Protein AF-A0A1Y1MEL0-F1 (afdb_monomer_lite)

Secondary structure (DSSP, 8-state):
-HHHHHHHHHHHHHHTTT---HHHHHHHHHHHHHHHHTT-HHHHHHHHHHHHHHHHHHTTTBS---TTS-HHHHHHHHHHHHHHHHHHHHHHTT-GGG-SS-GGG-BSPPSS-GGG-

InterPro domains:
  IPR007219 Xylanolytic transcriptional activator, regulatory domain [PF04082] (36-115)

pLDDT: mean 91.43, std 9.75, range [45.72, 98.12]

Sequence (117 aa):
FGVKCSAHVEMYLFQNIYKFSDDLLVLFALSITFNLIRGEFAKLWQSFGVASRLMLGLRVNWDVLPQNQTFAQQECLRRIAWQLFYLDRMLAGGYEEYISCRAENMQIALPCSEAAF

Radius of gyration: 14.51 Å; chains: 1; bounding box: 32×38×31 Å

Structure (mmCIF, N/CA/C/O backbone):
data_AF-A0A1Y1MEL0-F1
#
_entry.id   AF-A0A1Y1MEL0-F1
#
loop_
_atom_site.group_PDB
_atom_site.id
_atom_site.type_symbol
_atom_site.label_atom_id
_atom_site.label_alt_id
_atom_site.label_comp_id
_atom_site.label_asym_id
_atom_site.label_entity_id
_atom_site.label_seq_id
_atom_site.pdbx_PDB_ins_code
_atom_site.Cartn_x
_atom_site.Cartn_y
_atom_site.Cartn_z
_atom_site.occupancy
_atom_site.B_iso_or_equiv
_atom_site.auth_seq_id
_atom_site.auth_comp_id
_atom_site.auth_asym_id
_atom_site.auth_atom_id
_atom_site.pdbx_PDB_model_num
ATOM 1 N N . PHE A 1 1 ? 1.880 20.034 -9.498 1.00 89.81 1 PHE A N 1
ATOM 2 C CA .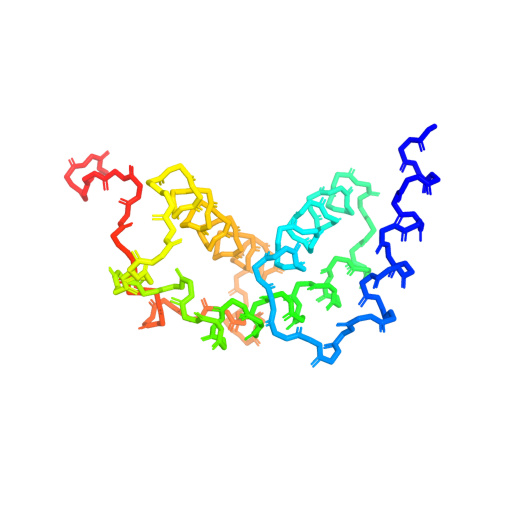 PHE A 1 1 ? 1.232 19.957 -8.171 1.00 89.81 1 PHE A CA 1
ATOM 3 C C . PHE A 1 1 ? 1.474 18.602 -7.500 1.00 89.81 1 PHE A C 1
ATOM 5 O O . PHE A 1 1 ? 2.174 18.586 -6.496 1.00 89.81 1 PHE A O 1
ATOM 12 N N . GLY A 1 2 ? 1.017 17.477 -8.075 1.00 91.25 2 GLY A N 1
ATOM 13 C CA . GLY A 1 2 ? 1.107 16.140 -7.449 1.00 91.25 2 GLY A CA 1
ATOM 14 C C . GLY A 1 2 ? 2.496 15.718 -6.947 1.00 91.25 2 GLY A C 1
ATOM 15 O O . GLY A 1 2 ? 2.612 15.252 -5.824 1.00 91.25 2 GLY A O 1
ATOM 16 N N . VAL A 1 3 ? 3.567 15.985 -7.704 1.00 94.69 3 VAL A N 1
ATOM 17 C CA . VAL A 1 3 ? 4.950 15.663 -7.281 1.00 94.69 3 VAL A CA 1
ATOM 18 C C . VAL A 1 3 ? 5.363 16.388 -5.993 1.00 94.69 3 VAL A C 1
ATOM 20 O O . VAL A 1 3 ? 5.982 15.788 -5.121 1.00 94.69 3 VAL A O 1
ATOM 23 N N . LYS A 1 4 ? 4.986 17.665 -5.837 1.00 96.06 4 LYS A N 1
ATOM 24 C CA . LYS A 1 4 ? 5.280 18.433 -4.614 1.00 96.06 4 LYS A CA 1
ATOM 25 C C . LYS A 1 4 ? 4.512 17.872 -3.415 1.00 96.06 4 LYS A C 1
ATOM 27 O O . LYS A 1 4 ? 5.079 17.745 -2.338 1.00 96.06 4 LYS A O 1
ATOM 32 N N . CYS A 1 5 ? 3.247 17.496 -3.624 1.00 96.25 5 CYS A N 1
ATOM 33 C CA . CYS A 1 5 ? 2.430 16.848 -2.599 1.00 96.25 5 CYS A CA 1
ATOM 34 C C . CYS A 1 5 ? 3.042 15.504 -2.165 1.00 96.25 5 CYS A C 1
ATOM 36 O O . CYS A 1 5 ? 3.233 15.286 -0.974 1.00 96.25 5 CYS A O 1
ATOM 38 N N . SER A 1 6 ? 3.451 14.661 -3.124 1.00 96.38 6 SER A N 1
ATOM 39 C CA . SER A 1 6 ? 4.131 13.384 -2.849 1.00 96.38 6 SER A CA 1
ATOM 40 C C . SER A 1 6 ? 5.375 13.575 -1.992 1.00 96.38 6 SER A C 1
ATOM 42 O O . SER A 1 6 ? 5.531 12.886 -0.995 1.00 96.38 6 SER A O 1
ATOM 44 N N . ALA A 1 7 ? 6.221 14.559 -2.314 1.00 96.38 7 ALA A N 1
ATOM 45 C CA . ALA A 1 7 ? 7.423 14.836 -1.530 1.00 96.38 7 ALA A CA 1
ATOM 46 C C . ALA A 1 7 ? 7.105 15.210 -0.068 1.00 96.38 7 ALA A C 1
ATOM 48 O O . ALA A 1 7 ? 7.797 14.769 0.848 1.00 96.38 7 ALA A O 1
ATOM 49 N N . HIS A 1 8 ? 6.043 15.987 0.173 1.00 97.62 8 HIS A N 1
ATOM 50 C CA . HIS A 1 8 ? 5.604 16.310 1.533 1.00 97.62 8 HIS A CA 1
ATOM 51 C C . HIS A 1 8 ? 5.044 15.091 2.272 1.00 97.62 8 HIS A C 1
ATOM 53 O O . HIS A 1 8 ? 5.368 14.895 3.442 1.00 97.62 8 HIS A O 1
ATOM 59 N N . VAL A 1 9 ? 4.255 14.252 1.595 1.00 97.31 9 VAL A N 1
ATOM 60 C CA . VAL A 1 9 ? 3.728 13.006 2.171 1.00 97.31 9 VAL A CA 1
ATOM 61 C C . VAL A 1 9 ? 4.862 12.033 2.496 1.00 97.31 9 VAL A C 1
ATOM 63 O O . VAL A 1 9 ? 4.896 11.496 3.595 1.00 97.31 9 VAL A O 1
ATOM 66 N N . GLU A 1 10 ? 5.825 11.846 1.593 1.00 96.25 10 GLU A N 1
ATOM 67 C CA . GLU A 1 10 ? 7.007 11.000 1.804 1.00 96.25 10 GLU A CA 1
ATOM 68 C C . GLU A 1 10 ? 7.815 11.460 3.026 1.00 96.25 10 GLU A C 1
ATOM 70 O O . GLU A 1 10 ? 8.169 10.645 3.879 1.00 96.25 10 GLU A O 1
ATOM 75 N N . MET A 1 11 ? 8.048 12.769 3.157 1.00 97.44 11 MET A N 1
ATOM 76 C CA . MET A 1 11 ? 8.738 13.336 4.317 1.00 97.44 11 MET A CA 1
ATOM 77 C C . MET A 1 11 ? 7.950 13.112 5.614 1.00 97.44 11 MET A C 1
ATOM 79 O O . MET A 1 11 ? 8.529 12.707 6.623 1.00 97.44 11 MET A O 1
ATOM 83 N N . TYR A 1 12 ? 6.634 13.332 5.587 1.00 98.06 12 TYR A N 1
ATOM 84 C CA . TYR A 1 12 ? 5.765 13.118 6.742 1.00 98.06 12 TYR A CA 1
ATOM 85 C C . TYR A 1 12 ? 5.746 11.648 7.183 1.00 98.06 12 TYR A C 1
ATOM 87 O O . TYR A 1 12 ? 5.887 11.363 8.373 1.00 98.06 12 TYR A O 1
ATOM 95 N N . LEU A 1 13 ? 5.622 10.717 6.232 1.00 97.25 13 LEU A N 1
ATOM 96 C CA . LEU A 1 13 ? 5.674 9.275 6.481 1.00 97.25 13 LEU A CA 1
ATOM 97 C C . LEU A 1 13 ? 7.011 8.875 7.112 1.00 97.25 13 LEU A C 1
ATOM 99 O O . LEU A 1 13 ? 7.026 8.174 8.121 1.00 97.25 13 LEU A O 1
ATOM 103 N N . PHE A 1 14 ? 8.129 9.368 6.572 1.00 95.81 14 PHE A N 1
ATOM 104 C CA . PHE A 1 14 ? 9.461 9.075 7.102 1.00 95.81 14 PHE A CA 1
ATOM 105 C C . PHE A 1 14 ? 9.634 9.574 8.544 1.00 95.81 14 PHE A C 1
ATOM 107 O O . PHE A 1 14 ? 10.109 8.840 9.408 1.00 95.81 14 PHE A O 1
ATOM 114 N N . GLN A 1 15 ? 9.185 10.796 8.836 1.00 97.38 15 GLN A N 1
ATOM 115 C CA . GLN A 1 15 ? 9.268 11.382 10.178 1.00 97.38 15 GLN A CA 1
ATOM 116 C C . GLN A 1 15 ? 8.376 10.683 11.211 1.00 97.38 15 GLN A C 1
ATOM 118 O O . GLN A 1 15 ? 8.630 10.794 12.408 1.00 97.38 15 GLN A O 1
ATOM 123 N N . ASN A 1 16 ? 7.331 9.979 10.771 1.00 97.00 16 ASN A N 1
ATOM 124 C CA . ASN A 1 16 ? 6.357 9.328 11.645 1.00 97.00 16 ASN A CA 1
ATOM 125 C C . ASN A 1 16 ? 6.401 7.795 11.557 1.00 97.00 16 ASN A C 1
ATOM 127 O O . ASN A 1 16 ? 5.491 7.140 12.056 1.00 97.00 16 ASN A O 1
ATOM 131 N N . ILE A 1 17 ? 7.465 7.212 10.992 1.00 92.56 17 ILE A N 1
ATOM 132 C CA . ILE A 1 17 ? 7.576 5.761 10.754 1.00 92.56 17 ILE A CA 1
ATOM 133 C C . ILE A 1 17 ? 7.476 4.906 12.031 1.00 92.56 17 ILE A C 1
ATOM 135 O O . ILE A 1 17 ? 7.142 3.728 11.968 1.00 92.56 17 ILE A O 1
ATOM 139 N N . TYR A 1 18 ? 7.741 5.495 13.199 1.00 92.31 18 TYR A N 1
ATOM 140 C CA . TYR A 1 18 ? 7.650 4.828 14.500 1.00 92.31 18 TYR A CA 1
ATOM 141 C C . TYR A 1 18 ? 6.213 4.693 15.032 1.00 92.31 18 TYR A C 1
ATOM 143 O O . TYR A 1 18 ? 6.001 4.023 16.042 1.00 92.31 18 TYR A O 1
ATOM 151 N N . LYS A 1 19 ? 5.224 5.350 14.412 1.00 93.81 19 LYS A N 1
ATOM 152 C CA . LYS A 1 19 ? 3.834 5.340 14.883 1.00 93.81 19 LYS A CA 1
ATOM 153 C C . LYS A 1 19 ? 3.036 4.224 14.213 1.00 93.81 19 LYS A C 1
ATOM 155 O O . LYS A 1 19 ? 3.039 4.089 12.995 1.00 93.81 19 LYS A O 1
ATOM 160 N N . PHE A 1 20 ? 2.272 3.490 15.017 1.00 93.00 20 PHE A N 1
ATOM 161 C CA . PHE A 1 20 ? 1.262 2.549 14.538 1.00 93.00 20 PHE A CA 1
ATOM 162 C C . PHE A 1 20 ? -0.084 3.271 14.470 1.00 93.00 20 PHE A C 1
ATOM 164 O O . PHE A 1 20 ? -0.711 3.505 15.500 1.00 93.00 20 PHE A O 1
ATOM 171 N N . SER A 1 21 ? -0.496 3.688 13.273 1.00 94.88 21 SER A N 1
ATOM 172 C CA . SER A 1 21 ? -1.708 4.489 13.076 1.00 94.88 21 SER A CA 1
ATOM 173 C C . SER A 1 21 ? -2.373 4.195 11.735 1.00 94.88 21 SER A C 1
ATOM 175 O O . SER A 1 21 ? -1.691 4.069 10.714 1.00 94.88 21 SER A O 1
ATOM 177 N N . ASP A 1 22 ? -3.704 4.163 11.749 1.00 94.50 22 ASP A N 1
ATOM 178 C CA . ASP A 1 22 ? -4.551 4.028 10.563 1.00 94.50 22 ASP A CA 1
ATOM 179 C C . ASP A 1 22 ? -4.286 5.145 9.544 1.00 94.50 22 ASP A C 1
ATOM 181 O O . ASP A 1 22 ? -4.154 4.875 8.353 1.00 94.50 22 ASP A O 1
ATOM 185 N N . ASP A 1 23 ? -4.108 6.389 9.999 1.00 95.69 23 ASP A N 1
ATOM 186 C CA . ASP A 1 23 ? -3.857 7.541 9.122 1.00 95.69 23 ASP A CA 1
ATOM 187 C C . ASP A 1 23 ? -2.568 7.370 8.311 1.00 95.69 23 ASP A C 1
ATOM 189 O O . ASP A 1 23 ? -2.519 7.680 7.117 1.00 95.69 23 ASP A O 1
ATOM 193 N N . LEU A 1 24 ? -1.517 6.827 8.936 1.00 97.56 24 LEU A N 1
ATOM 194 C CA . LEU A 1 24 ? -0.272 6.528 8.230 1.00 97.56 24 LEU A CA 1
ATOM 195 C C . LEU A 1 24 ? -0.467 5.415 7.209 1.00 97.56 24 LEU A C 1
ATOM 197 O O . LEU A 1 24 ? 0.081 5.509 6.114 1.00 97.56 24 LEU A O 1
ATOM 201 N N . LEU A 1 25 ? -1.266 4.395 7.530 1.00 97.44 25 LEU A N 1
ATOM 202 C CA . LEU A 1 25 ? -1.586 3.330 6.586 1.00 97.44 25 LEU A CA 1
ATOM 203 C C . LEU A 1 25 ? -2.335 3.874 5.358 1.00 97.44 25 LEU A C 1
ATOM 205 O O . LEU A 1 25 ? -1.991 3.509 4.232 1.00 97.44 25 LEU A O 1
ATOM 209 N N . VAL A 1 26 ? -3.284 4.800 5.548 1.00 97.38 26 VAL A N 1
ATOM 210 C CA . VAL A 1 26 ? -3.969 5.496 4.442 1.00 97.38 26 VAL A CA 1
ATOM 211 C C . VAL A 1 26 ? -2.971 6.284 3.589 1.00 97.38 26 VAL A C 1
ATOM 213 O O . VAL A 1 26 ? -2.972 6.165 2.362 1.00 97.38 26 VAL A O 1
ATOM 216 N N . LEU A 1 27 ? -2.085 7.063 4.216 1.00 97.94 27 LEU A N 1
ATOM 217 C CA . LEU A 1 27 ? -1.072 7.842 3.497 1.00 97.94 27 LEU A CA 1
ATOM 218 C C . LEU A 1 27 ? -0.090 6.950 2.728 1.00 97.94 27 LEU A C 1
ATOM 220 O O . LEU A 1 27 ? 0.260 7.268 1.589 1.00 97.94 27 LEU A O 1
ATOM 224 N N . PHE A 1 28 ? 0.318 5.819 3.306 1.00 98.12 28 PHE A N 1
ATOM 225 C CA . PHE A 1 28 ? 1.123 4.823 2.607 1.00 98.12 28 PHE A CA 1
ATOM 226 C C . PHE A 1 28 ? 0.382 4.257 1.397 1.00 98.12 28 PHE A C 1
ATOM 228 O O . PHE A 1 28 ? 0.960 4.226 0.314 1.00 98.12 28 PHE A O 1
ATOM 235 N N . ALA A 1 29 ? -0.884 3.858 1.543 1.00 97.94 29 ALA A N 1
ATOM 236 C CA . ALA A 1 29 ? -1.675 3.307 0.444 1.00 97.94 29 ALA A CA 1
ATOM 237 C C . ALA A 1 29 ? -1.792 4.292 -0.732 1.00 97.94 29 ALA A C 1
ATOM 239 O O . ALA A 1 29 ? -1.600 3.903 -1.885 1.00 97.94 29 ALA A O 1
ATOM 240 N N . LEU A 1 30 ? -2.031 5.577 -0.448 1.00 97.62 30 LEU A N 1
ATOM 241 C CA . LEU A 1 30 ? -2.084 6.631 -1.466 1.00 97.62 30 LEU A CA 1
ATOM 242 C C . LEU A 1 30 ? -0.715 6.884 -2.115 1.00 97.62 30 LEU A C 1
ATOM 244 O O . LEU A 1 30 ? -0.627 6.998 -3.339 1.00 97.62 30 LEU A O 1
ATOM 248 N N . SER A 1 31 ? 0.352 6.946 -1.313 1.00 97.88 31 SER A N 1
ATOM 249 C CA . SER A 1 31 ? 1.722 7.153 -1.799 1.00 97.88 31 SER A CA 1
ATOM 250 C C . SER A 1 31 ? 2.192 5.994 -2.684 1.00 97.88 31 SER A C 1
ATOM 252 O O . SER A 1 31 ? 2.744 6.218 -3.760 1.00 97.88 31 SER A O 1
ATOM 254 N N . ILE A 1 32 ? 1.895 4.748 -2.298 1.00 98.06 32 ILE A N 1
ATOM 255 C CA . ILE A 1 32 ? 2.173 3.546 -3.095 1.00 98.06 32 ILE A CA 1
ATOM 256 C C . ILE A 1 32 ? 1.453 3.626 -4.442 1.00 98.06 32 ILE A C 1
ATOM 258 O O . ILE A 1 32 ? 2.100 3.481 -5.477 1.00 98.06 32 ILE A O 1
ATOM 262 N N . THR A 1 33 ? 0.148 3.918 -4.459 1.00 97.38 33 THR A N 1
ATOM 263 C CA . THR A 1 33 ? -0.612 4.050 -5.713 1.00 97.38 33 THR A CA 1
ATOM 264 C C . THR A 1 33 ? -0.039 5.144 -6.613 1.00 97.38 33 THR A C 1
ATOM 266 O O . THR A 1 33 ? 0.108 4.946 -7.819 1.00 97.38 33 THR A O 1
ATOM 269 N N . PHE A 1 34 ? 0.340 6.292 -6.047 1.00 97.62 34 PHE A N 1
ATOM 270 C CA . PHE A 1 34 ? 0.952 7.374 -6.814 1.00 97.62 34 PHE A CA 1
ATOM 271 C C . PHE A 1 34 ? 2.313 6.972 -7.403 1.00 97.62 34 PHE A C 1
ATOM 273 O O . PHE A 1 34 ? 2.570 7.208 -8.586 1.00 97.62 34 PHE A O 1
ATOM 280 N N . ASN A 1 35 ? 3.167 6.321 -6.610 1.00 97.50 35 ASN A N 1
ATOM 281 C CA . ASN A 1 35 ? 4.478 5.848 -7.054 1.00 97.50 35 ASN A CA 1
ATOM 282 C C . ASN A 1 35 ? 4.368 4.736 -8.105 1.00 97.50 35 ASN A C 1
ATOM 284 O O . ASN A 1 35 ? 5.178 4.712 -9.031 1.00 97.50 35 ASN A O 1
ATOM 288 N N . LEU A 1 36 ? 3.339 3.882 -8.025 1.00 97.25 36 LEU A N 1
ATOM 289 C CA . LEU A 1 36 ? 3.024 2.891 -9.055 1.00 97.25 36 LEU A CA 1
ATOM 290 C C . LEU A 1 36 ? 2.730 3.561 -10.398 1.00 97.25 36 LEU A C 1
ATOM 292 O O . LEU A 1 36 ? 3.358 3.229 -11.399 1.00 97.25 36 LEU A O 1
ATOM 296 N N . ILE A 1 37 ? 1.823 4.544 -10.410 1.00 96.81 37 ILE A N 1
ATOM 297 C CA . ILE A 1 37 ? 1.439 5.281 -11.627 1.00 96.81 37 ILE A CA 1
ATOM 298 C C . ILE A 1 37 ? 2.653 5.981 -12.251 1.00 96.81 37 ILE A C 1
ATOM 300 O O . ILE A 1 37 ? 2.753 6.098 -13.471 1.00 96.81 37 ILE A O 1
ATOM 304 N N . ARG A 1 38 ? 3.593 6.442 -11.422 1.00 96.81 38 ARG A N 1
ATOM 305 C CA . ARG A 1 38 ? 4.818 7.108 -11.881 1.00 96.81 38 ARG A CA 1
ATOM 306 C C . ARG A 1 38 ? 5.950 6.155 -12.259 1.00 96.81 38 ARG A C 1
ATOM 308 O O . ARG A 1 38 ? 6.973 6.632 -12.744 1.00 96.81 38 ARG A O 1
ATOM 315 N N . GLY A 1 39 ? 5.799 4.852 -12.026 1.00 96.56 39 GLY A N 1
ATOM 316 C CA . GLY A 1 39 ? 6.870 3.875 -12.223 1.00 96.56 39 GLY A CA 1
ATOM 317 C C . GLY A 1 39 ? 8.058 4.067 -11.272 1.00 96.56 39 GLY A C 1
ATOM 318 O O . GLY A 1 39 ? 9.157 3.597 -11.556 1.00 96.56 39 GLY A O 1
ATOM 319 N N . GLU A 1 40 ? 7.873 4.750 -10.136 1.00 97.00 40 GLU A N 1
ATOM 320 C CA . GLU A 1 40 ? 8.915 4.944 -9.117 1.00 97.00 40 GLU A CA 1
ATOM 321 C C . GLU A 1 40 ? 9.023 3.687 -8.228 1.00 97.00 40 GLU A C 1
ATOM 323 O O . GLU A 1 40 ? 8.782 3.725 -7.019 1.00 97.00 40 GLU A O 1
ATOM 328 N N . PHE A 1 41 ? 9.379 2.546 -8.835 1.00 94.69 41 PHE A N 1
ATOM 329 C CA . PHE A 1 41 ? 9.329 1.227 -8.192 1.00 94.69 41 PHE A CA 1
ATOM 330 C C . PHE A 1 41 ? 10.171 1.143 -6.916 1.00 94.69 41 PHE A C 1
ATOM 332 O O . PHE A 1 41 ? 9.696 0.612 -5.921 1.00 94.69 41 PHE A O 1
ATOM 339 N N . ALA A 1 42 ? 11.373 1.723 -6.883 1.00 95.56 42 ALA A N 1
ATOM 340 C CA . ALA A 1 42 ? 12.207 1.691 -5.679 1.00 95.56 42 ALA A CA 1
ATOM 341 C C . ALA A 1 42 ? 11.488 2.287 -4.453 1.00 95.56 42 ALA A C 1
ATOM 343 O O . ALA A 1 42 ? 11.520 1.702 -3.373 1.00 95.56 42 ALA A O 1
ATOM 344 N N . LYS A 1 43 ? 10.784 3.414 -4.622 1.00 95.56 43 LYS A N 1
ATOM 345 C CA . LYS A 1 43 ? 9.981 4.004 -3.543 1.00 95.56 43 LYS A CA 1
ATOM 346 C C . LYS A 1 43 ? 8.794 3.126 -3.194 1.00 95.56 43 LYS A C 1
ATOM 348 O O . LYS A 1 43 ? 8.537 2.881 -2.021 1.00 95.56 43 LYS A O 1
ATOM 353 N N . LEU A 1 44 ? 8.096 2.642 -4.216 1.00 96.25 44 LEU A N 1
ATOM 354 C CA . LEU A 1 44 ? 6.938 1.781 -4.049 1.00 96.25 44 LEU A CA 1
ATOM 355 C C . LEU A 1 44 ? 7.277 0.522 -3.240 1.00 96.25 44 LEU A C 1
ATOM 357 O O . LEU A 1 44 ? 6.570 0.243 -2.281 1.00 96.25 44 LEU A O 1
ATOM 361 N N . TRP A 1 45 ? 8.370 -0.180 -3.548 1.00 95.38 45 TRP A N 1
ATOM 362 C CA . TRP A 1 45 ? 8.777 -1.395 -2.833 1.00 95.38 45 TRP A CA 1
ATOM 363 C C . TRP A 1 45 ? 9.094 -1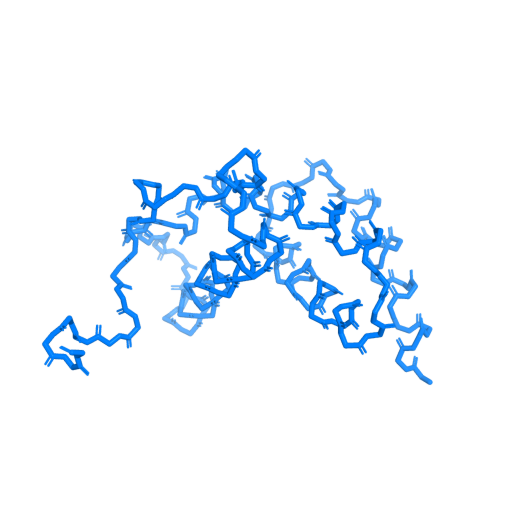.108 -1.362 1.00 95.38 45 TRP A C 1
ATOM 365 O O . TRP A 1 45 ? 8.641 -1.830 -0.474 1.00 95.38 45 TRP A O 1
ATOM 375 N N . GLN A 1 46 ? 9.806 -0.012 -1.086 1.00 95.25 46 GLN A N 1
ATOM 376 C CA . GLN A 1 46 ? 10.145 0.371 0.285 1.00 95.25 46 GLN A CA 1
ATOM 377 C C . GLN A 1 46 ? 8.905 0.781 1.087 1.00 95.25 46 GLN A C 1
ATOM 379 O O . GLN A 1 46 ? 8.691 0.298 2.199 1.00 95.25 46 GLN A O 1
ATOM 384 N N . SER A 1 47 ? 8.047 1.631 0.515 1.00 96.31 47 SER A N 1
ATOM 385 C CA . SER A 1 47 ? 6.788 2.033 1.148 1.00 96.31 47 SER A CA 1
ATOM 386 C C . SER A 1 47 ? 5.858 0.841 1.361 1.00 96.31 47 SER A C 1
ATOM 388 O O . SER A 1 47 ? 5.255 0.728 2.425 1.00 96.31 47 SER A O 1
ATOM 390 N N . PHE A 1 48 ? 5.778 -0.076 0.396 1.00 97.31 48 PHE A N 1
ATOM 391 C CA . PHE A 1 48 ? 4.968 -1.286 0.490 1.00 97.31 48 PHE A CA 1
ATOM 392 C C . PHE A 1 48 ? 5.443 -2.213 1.615 1.00 97.31 48 PHE A C 1
ATOM 394 O O . PHE A 1 48 ? 4.633 -2.695 2.410 1.00 97.31 48 PHE A O 1
ATOM 401 N N . GLY A 1 49 ? 6.757 -2.415 1.748 1.00 95.50 49 GLY A N 1
ATOM 402 C CA . GLY A 1 49 ? 7.327 -3.210 2.835 1.00 95.50 49 GLY A CA 1
ATOM 403 C C . GLY A 1 49 ? 6.982 -2.661 4.226 1.00 95.50 49 GLY A C 1
ATOM 404 O O . GLY A 1 49 ? 6.765 -3.435 5.160 1.00 95.50 49 GLY A O 1
ATOM 405 N N . VAL A 1 50 ? 6.904 -1.339 4.387 1.00 96.44 50 VAL A N 1
ATOM 406 C CA . VAL A 1 50 ? 6.469 -0.719 5.652 1.00 96.44 50 VAL A CA 1
ATOM 407 C C . VAL A 1 50 ? 4.954 -0.845 5.827 1.00 96.44 50 VAL A C 1
ATOM 409 O O . VAL A 1 50 ? 4.494 -1.291 6.877 1.00 96.44 50 VAL A O 1
ATOM 412 N N . ALA A 1 51 ? 4.178 -0.511 4.795 1.00 97.44 51 ALA A N 1
ATOM 413 C CA . ALA A 1 51 ? 2.718 -0.509 4.835 1.00 97.44 51 ALA A CA 1
ATOM 414 C C . ALA A 1 51 ? 2.125 -1.894 5.127 1.00 97.44 51 ALA A C 1
ATOM 416 O O . ALA A 1 51 ? 1.222 -2.012 5.949 1.00 97.44 51 ALA A O 1
ATOM 417 N N . SER A 1 52 ? 2.657 -2.947 4.500 1.00 96.81 52 SER A N 1
ATOM 418 C CA . SER A 1 52 ? 2.218 -4.332 4.722 1.00 96.81 52 SER A CA 1
ATOM 419 C C . SER A 1 52 ? 2.422 -4.770 6.175 1.00 96.81 52 SER A C 1
ATOM 421 O O . SER A 1 52 ? 1.507 -5.308 6.795 1.00 96.81 52 SER A O 1
ATOM 423 N N . ARG A 1 53 ? 3.583 -4.470 6.772 1.00 95.81 53 ARG A N 1
ATOM 424 C CA . ARG A 1 53 ? 3.850 -4.766 8.190 1.00 95.81 53 ARG A CA 1
ATOM 425 C C . ARG A 1 53 ? 2.990 -3.925 9.129 1.00 95.81 53 ARG A C 1
ATOM 427 O O . ARG A 1 53 ? 2.511 -4.449 10.130 1.00 95.81 53 ARG A O 1
ATOM 434 N N . LEU A 1 54 ? 2.766 -2.653 8.798 1.00 96.50 54 LEU A N 1
ATOM 435 C CA . LEU A 1 54 ? 1.883 -1.776 9.563 1.00 96.50 54 LEU A CA 1
ATOM 436 C C . LEU A 1 54 ? 0.435 -2.290 9.543 1.00 96.50 54 LEU A C 1
ATOM 438 O O . LEU A 1 54 ? -0.182 -2.383 10.598 1.00 96.50 54 LEU A O 1
ATOM 442 N N . MET A 1 55 ? -0.079 -2.692 8.378 1.00 96.06 55 MET A N 1
ATOM 443 C CA . MET A 1 55 ? -1.408 -3.294 8.226 1.00 96.06 55 MET A CA 1
ATOM 444 C C . MET A 1 55 ? -1.576 -4.531 9.119 1.00 96.06 55 MET A C 1
ATOM 446 O O . MET A 1 55 ? -2.561 -4.618 9.851 1.00 96.06 55 MET A O 1
ATOM 450 N N . LEU A 1 56 ? -0.604 -5.455 9.089 1.00 94.19 56 LEU A N 1
ATOM 451 C CA . LEU A 1 56 ? -0.606 -6.656 9.935 1.00 94.19 56 LEU A CA 1
ATOM 452 C C . LEU A 1 56 ? -0.551 -6.300 11.426 1.00 94.19 56 LEU A C 1
ATOM 454 O O . LEU A 1 56 ? -1.264 -6.880 12.241 1.00 94.19 56 LEU A O 1
ATOM 458 N N . GLY A 1 57 ? 0.285 -5.326 11.782 1.00 93.69 57 GLY A N 1
ATOM 459 C CA . GLY A 1 57 ? 0.448 -4.860 13.153 1.00 93.69 57 GLY A CA 1
ATOM 460 C C . GLY A 1 57 ? -0.798 -4.189 13.730 1.00 93.69 57 GLY A C 1
ATOM 461 O O . GLY A 1 57 ? -1.136 -4.415 14.890 1.00 93.69 57 GLY A O 1
ATOM 462 N N . LEU A 1 58 ? -1.507 -3.414 12.909 1.00 92.94 58 LEU A N 1
ATOM 463 C CA . LEU A 1 58 ? -2.797 -2.803 13.242 1.00 92.94 58 LEU A CA 1
ATOM 464 C C . LEU A 1 58 ? -3.962 -3.802 13.186 1.00 92.94 58 LEU A C 1
ATOM 466 O O . LEU A 1 58 ? -5.062 -3.474 13.621 1.00 92.94 58 LEU A O 1
ATOM 470 N N . ARG A 1 59 ? -3.729 -5.015 12.667 1.00 92.62 59 ARG A N 1
ATOM 471 C CA . ARG A 1 59 ? -4.745 -6.053 12.443 1.00 92.62 59 ARG A CA 1
ATOM 472 C C . ARG A 1 59 ? -5.897 -5.594 11.547 1.00 92.62 59 ARG A C 1
ATOM 474 O O . ARG A 1 59 ? -7.016 -6.075 11.678 1.00 92.62 59 ARG A O 1
ATOM 481 N N . VAL A 1 60 ? -5.623 -4.705 10.592 1.00 93.19 60 VAL A N 1
ATOM 482 C CA . VAL A 1 60 ? -6.627 -4.259 9.603 1.00 93.19 60 VAL A CA 1
ATOM 483 C C . VAL A 1 60 ? -7.066 -5.413 8.688 1.00 93.19 60 VAL A C 1
ATOM 485 O O . VAL A 1 60 ? -8.161 -5.419 8.138 1.00 93.19 60 VAL A O 1
ATOM 488 N N . ASN A 1 61 ? -6.215 -6.425 8.562 1.00 93.88 61 ASN A N 1
ATOM 489 C CA . ASN A 1 61 ? -6.457 -7.692 7.883 1.00 93.88 61 ASN A CA 1
ATOM 490 C C . ASN A 1 61 ? -7.325 -8.685 8.684 1.00 93.88 61 ASN A C 1
ATOM 492 O O . ASN A 1 61 ? -7.380 -9.846 8.292 1.00 93.88 61 ASN A O 1
ATOM 496 N N . TRP A 1 62 ? -7.966 -8.284 9.787 1.00 92.38 62 TRP A N 1
ATOM 497 C CA . TRP A 1 62 ? -8.883 -9.124 10.571 1.00 92.38 62 TRP A CA 1
ATOM 498 C C . TRP A 1 62 ? -10.314 -8.575 10.588 1.00 92.38 62 TRP A C 1
ATOM 500 O O . TRP A 1 62 ? -10.526 -7.369 10.648 1.00 92.38 62 TRP A O 1
ATOM 510 N N . ASP A 1 63 ? -11.303 -9.474 10.627 1.00 81.62 63 ASP A N 1
ATOM 511 C CA . ASP A 1 63 ? -12.728 -9.123 10.754 1.00 81.62 63 ASP A CA 1
ATOM 512 C C . ASP A 1 63 ? -13.123 -8.568 12.144 1.00 81.62 63 ASP A C 1
ATOM 514 O O . ASP A 1 63 ? -14.247 -8.100 12.330 1.00 81.62 63 ASP A O 1
ATOM 518 N N . VAL A 1 64 ? -12.225 -8.590 13.137 1.00 72.38 64 VAL A N 1
ATOM 519 C CA . VAL A 1 64 ? -12.510 -8.073 14.487 1.00 72.38 64 VAL A CA 1
ATOM 520 C C . VAL A 1 64 ? -12.302 -6.561 14.523 1.00 72.38 64 VAL A C 1
ATOM 522 O O . VAL A 1 64 ? -11.178 -6.065 14.586 1.00 72.38 64 VAL A O 1
ATOM 525 N N . LEU A 1 65 ? -13.416 -5.834 14.495 1.00 64.62 65 LEU A N 1
ATOM 526 C CA . LEU A 1 65 ? -13.445 -4.384 14.336 1.00 64.62 65 LEU A CA 1
ATOM 527 C C . LEU A 1 65 ? -13.231 -3.640 15.669 1.00 64.62 65 LEU A C 1
ATOM 529 O O . LEU A 1 65 ? -13.841 -4.002 16.682 1.00 64.62 65 LEU A O 1
ATOM 533 N N . PRO A 1 66 ? -12.438 -2.551 15.690 1.00 66.75 66 PRO A N 1
ATOM 534 C CA . PRO A 1 66 ? -12.365 -1.661 16.842 1.00 66.75 66 PRO A CA 1
ATOM 535 C C . PRO A 1 66 ? -13.730 -1.013 17.112 1.00 66.75 66 PRO A C 1
ATOM 537 O O . PRO A 1 66 ? -14.324 -0.397 16.226 1.00 66.75 66 PRO A O 1
ATOM 540 N N . GLN A 1 67 ? -14.205 -1.090 18.359 1.00 69.44 67 GLN A N 1
ATOM 541 C CA . GLN A 1 67 ? -15.532 -0.595 18.769 1.00 69.44 67 GLN A CA 1
ATOM 542 C C . GLN A 1 67 ? -15.735 0.923 18.571 1.00 69.44 67 GLN A C 1
ATOM 544 O O . GLN A 1 67 ? -16.866 1.396 18.611 1.00 69.44 67 GLN A O 1
ATOM 549 N N . ASN A 1 68 ? -14.661 1.681 18.321 1.00 82.12 68 ASN A N 1
ATOM 550 C CA . ASN A 1 68 ? -14.672 3.146 18.255 1.00 82.12 68 ASN A CA 1
ATOM 551 C C . ASN A 1 68 ? -14.564 3.720 16.829 1.00 82.12 68 ASN A C 1
ATOM 553 O O . ASN A 1 68 ? -14.275 4.905 16.673 1.00 82.12 68 ASN A O 1
ATOM 557 N N . GLN A 1 69 ? -14.761 2.910 15.785 1.00 84.62 69 GLN A N 1
ATOM 558 C CA . GLN A 1 69 ? -14.719 3.373 14.393 1.00 84.62 69 GLN A CA 1
ATOM 559 C C . GLN A 1 69 ? -16.109 3.388 13.756 1.00 84.62 69 GLN A C 1
ATOM 561 O O . GLN A 1 69 ? -16.939 2.516 14.007 1.00 84.62 69 GLN A O 1
ATOM 566 N N . THR A 1 70 ? -16.352 4.367 12.885 1.00 89.62 70 THR A N 1
ATOM 567 C CA . THR A 1 70 ? -17.539 4.361 12.021 1.00 89.62 70 THR A CA 1
ATOM 568 C C . THR A 1 70 ? -17.436 3.247 10.982 1.00 89.62 70 THR A C 1
ATOM 570 O O . THR A 1 70 ? -16.339 2.894 10.546 1.00 89.62 70 THR A O 1
ATOM 573 N N . PHE A 1 71 ? -18.581 2.754 10.506 1.00 86.50 71 PHE A N 1
ATOM 574 C CA . PHE A 1 71 ? -18.629 1.783 9.409 1.00 86.50 71 PHE A CA 1
ATOM 575 C C . PHE A 1 71 ? -17.816 2.240 8.185 1.00 86.50 71 PHE A C 1
ATOM 577 O O . PHE A 1 71 ? -17.074 1.459 7.599 1.00 86.50 71 PHE A O 1
ATOM 584 N N . ALA A 1 72 ? -17.900 3.527 7.827 1.00 89.12 72 ALA A N 1
ATOM 585 C CA . ALA A 1 72 ? -17.161 4.077 6.693 1.00 89.12 72 ALA A CA 1
ATOM 586 C C . ALA A 1 72 ? -15.638 3.976 6.881 1.00 89.12 72 ALA A C 1
ATOM 588 O O . ALA A 1 72 ? -14.933 3.582 5.957 1.00 89.12 72 ALA A O 1
ATOM 589 N N . GLN A 1 73 ? -15.122 4.292 8.074 1.00 90.25 73 GLN A N 1
ATOM 590 C CA . GLN A 1 73 ? -13.690 4.162 8.373 1.00 90.25 73 GLN A CA 1
ATOM 591 C C . GLN A 1 73 ? -13.230 2.704 8.300 1.00 90.25 73 GLN A C 1
ATOM 593 O O . GLN A 1 73 ? -12.201 2.415 7.693 1.00 90.25 73 GLN A O 1
ATOM 598 N N . GLN A 1 74 ? -14.020 1.792 8.866 1.00 88.19 74 GLN A N 1
ATOM 599 C CA . GLN A 1 74 ? -13.733 0.359 8.844 1.00 88.19 74 GLN A CA 1
ATOM 600 C C . GLN A 1 74 ? -13.658 -0.167 7.409 1.00 88.19 74 GLN A C 1
ATOM 602 O O . GLN A 1 74 ? -12.694 -0.827 7.026 1.00 88.19 74 GLN A O 1
ATOM 607 N N . GLU A 1 75 ? -14.644 0.179 6.585 1.00 89.19 75 GLU A N 1
ATOM 608 C CA . GLU A 1 75 ? -14.707 -0.260 5.195 1.00 89.19 75 GLU A CA 1
ATOM 609 C C . GLU A 1 75 ? -13.592 0.358 4.334 1.00 89.19 75 GLU A C 1
ATOM 611 O O . GLU A 1 75 ? -13.030 -0.314 3.467 1.00 89.19 75 GLU A O 1
ATOM 616 N N . CYS A 1 76 ? -13.192 1.605 4.605 1.00 92.12 76 CYS A N 1
ATOM 617 C CA . CYS A 1 76 ? -12.012 2.210 3.981 1.00 92.12 76 CYS A CA 1
ATOM 618 C C . CYS A 1 76 ? -10.732 1.419 4.292 1.00 92.12 76 CYS A C 1
ATOM 620 O O . CYS A 1 76 ? -9.949 1.130 3.386 1.00 92.12 76 CYS A O 1
ATOM 622 N N . LEU A 1 77 ? -10.528 1.033 5.553 1.00 93.94 77 LEU A N 1
ATOM 623 C CA . LEU A 1 77 ? -9.355 0.265 5.972 1.00 93.94 77 LEU A CA 1
ATOM 624 C C . LEU A 1 77 ? -9.358 -1.158 5.390 1.00 93.94 77 LEU A C 1
ATOM 626 O O . LEU A 1 77 ? -8.329 -1.604 4.880 1.00 93.94 77 LEU A O 1
ATOM 630 N N . ARG A 1 78 ? -10.516 -1.833 5.350 1.00 92.88 78 ARG A N 1
ATOM 631 C CA . ARG A 1 78 ? -10.675 -3.137 4.674 1.00 92.88 78 ARG A CA 1
ATOM 632 C C . ARG A 1 78 ? -10.277 -3.065 3.201 1.00 92.88 78 ARG A C 1
ATOM 634 O O . ARG A 1 78 ? -9.561 -3.936 2.707 1.00 92.88 78 ARG A O 1
ATOM 641 N N . ARG A 1 79 ? -10.690 -2.010 2.492 1.00 93.75 79 ARG A N 1
ATOM 642 C CA . ARG A 1 79 ? -10.314 -1.789 1.084 1.00 93.75 79 ARG A CA 1
ATOM 643 C C . ARG A 1 79 ? -8.822 -1.549 0.912 1.00 93.75 79 ARG A C 1
ATOM 645 O O . ARG A 1 79 ? -8.247 -2.058 -0.045 1.00 93.75 79 ARG A O 1
ATOM 652 N N . ILE A 1 80 ? -8.187 -0.830 1.836 1.00 96.19 80 ILE A N 1
ATOM 653 C CA . ILE A 1 80 ? -6.731 -0.644 1.830 1.00 96.19 80 ILE A CA 1
ATOM 654 C C . ILE A 1 80 ? -6.010 -1.978 2.038 1.00 96.19 80 ILE A C 1
ATOM 656 O O . ILE A 1 80 ? -5.058 -2.262 1.313 1.00 96.19 80 ILE A O 1
ATOM 660 N N . ALA A 1 81 ? -6.471 -2.827 2.959 1.00 96.06 81 ALA A N 1
ATOM 661 C CA . ALA A 1 81 ? -5.886 -4.153 3.143 1.00 96.06 81 ALA A CA 1
ATOM 662 C C . ALA A 1 81 ? -5.995 -5.010 1.873 1.00 96.06 81 ALA A C 1
ATOM 664 O O . ALA A 1 81 ? -4.997 -5.580 1.431 1.00 96.06 81 ALA A O 1
ATOM 665 N N . TRP A 1 82 ? -7.162 -5.027 1.223 1.00 95.50 82 TRP A N 1
ATOM 666 C CA . TRP A 1 82 ? -7.335 -5.706 -0.065 1.00 95.50 82 TRP A CA 1
ATOM 667 C C . TRP A 1 82 ? -6.472 -5.108 -1.185 1.00 95.50 82 TRP A C 1
ATOM 669 O O . TRP A 1 82 ? -5.894 -5.854 -1.976 1.00 95.50 82 TRP A O 1
ATOM 679 N N . GLN A 1 83 ? -6.325 -3.782 -1.234 1.00 95.62 83 GLN A N 1
ATOM 680 C CA . GLN A 1 83 ? -5.437 -3.110 -2.184 1.00 95.62 83 GLN A CA 1
ATOM 681 C C . GLN A 1 83 ? -3.985 -3.563 -1.992 1.00 95.62 83 GLN A C 1
ATOM 683 O O . GLN A 1 83 ? -3.325 -3.921 -2.967 1.00 95.62 83 GLN A O 1
ATOM 688 N N . LEU A 1 84 ? -3.482 -3.558 -0.753 1.00 97.06 84 LEU A N 1
ATOM 689 C CA . LEU A 1 84 ? -2.116 -3.986 -0.454 1.00 97.06 84 LEU A CA 1
ATOM 690 C C . LEU A 1 84 ? -1.915 -5.466 -0.793 1.00 97.06 84 LEU A C 1
ATOM 692 O O . LEU A 1 84 ? -0.930 -5.813 -1.434 1.00 97.06 84 LEU A O 1
ATOM 696 N N . PHE A 1 85 ? -2.873 -6.321 -0.443 1.00 96.06 85 PHE A N 1
ATOM 697 C CA . PHE A 1 85 ? -2.841 -7.748 -0.755 1.00 96.06 85 PHE A CA 1
ATOM 698 C C . PHE A 1 85 ? -2.759 -8.047 -2.259 1.00 96.06 85 PHE A C 1
ATOM 700 O O . PHE A 1 85 ? -2.012 -8.934 -2.686 1.00 96.06 85 PHE A O 1
ATOM 707 N N . TYR A 1 86 ? -3.536 -7.320 -3.064 1.00 94.81 86 TYR A N 1
ATOM 708 C CA . TYR A 1 86 ? -3.535 -7.464 -4.516 1.00 94.81 86 TYR A CA 1
ATOM 709 C C . TYR A 1 86 ? -2.242 -6.920 -5.136 1.00 94.81 86 TYR A C 1
ATOM 711 O O . TYR A 1 86 ? -1.619 -7.592 -5.960 1.00 94.81 86 TYR A O 1
ATOM 719 N N . LEU A 1 87 ? -1.799 -5.735 -4.699 1.00 96.06 87 LEU A N 1
ATOM 720 C CA . LEU A 1 87 ? -0.554 -5.135 -5.175 1.00 96.06 87 LEU A CA 1
ATOM 721 C C . LEU A 1 87 ? 0.660 -6.011 -4.862 1.00 96.06 87 LEU A C 1
ATOM 723 O O . LEU A 1 87 ? 1.513 -6.153 -5.727 1.00 96.06 87 LEU A O 1
ATOM 727 N N . ASP A 1 88 ? 0.714 -6.654 -3.695 1.00 96.44 88 ASP A N 1
ATOM 728 C CA . ASP A 1 88 ? 1.791 -7.584 -3.328 1.00 96.44 88 ASP A CA 1
ATOM 729 C C . ASP A 1 88 ? 2.032 -8.644 -4.410 1.00 96.44 88 ASP A C 1
ATOM 731 O O . ASP A 1 88 ? 3.151 -8.850 -4.867 1.00 96.44 88 ASP A O 1
ATOM 735 N N . ARG A 1 89 ? 0.947 -9.265 -4.891 1.00 95.06 89 ARG A N 1
ATOM 736 C CA . ARG A 1 89 ? 0.991 -10.312 -5.924 1.00 95.06 89 ARG A CA 1
ATOM 737 C C . ARG A 1 89 ? 1.422 -9.770 -7.273 1.00 95.06 89 ARG A C 1
ATOM 739 O O . ARG A 1 89 ? 2.198 -10.420 -7.968 1.00 95.06 89 ARG A 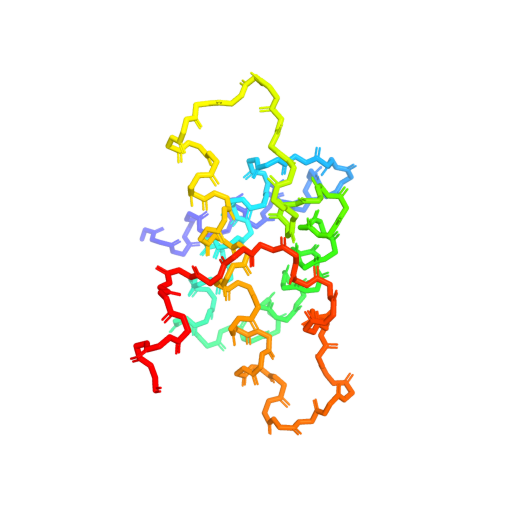O 1
ATOM 746 N N . MET A 1 90 ? 0.938 -8.583 -7.638 1.00 94.69 90 MET A N 1
ATOM 747 C CA . MET A 1 90 ? 1.375 -7.922 -8.866 1.00 94.69 90 MET A CA 1
ATOM 748 C C . MET A 1 90 ? 2.873 -7.613 -8.832 1.00 94.69 90 MET A C 1
ATOM 750 O O . MET A 1 90 ? 3.566 -7.830 -9.822 1.00 94.69 90 MET A O 1
ATOM 754 N N . LEU A 1 91 ? 3.372 -7.117 -7.699 1.00 93.69 91 LEU A N 1
ATOM 755 C CA . LEU A 1 91 ? 4.772 -6.732 -7.526 1.00 93.69 91 LEU A CA 1
ATOM 756 C C . LEU A 1 91 ? 5.698 -7.938 -7.417 1.00 93.69 91 LEU A C 1
ATOM 758 O O . LEU A 1 91 ? 6.814 -7.893 -7.927 1.00 93.69 91 LEU A O 1
ATOM 762 N N . ALA A 1 92 ? 5.222 -9.023 -6.813 1.00 95.00 92 ALA A N 1
ATOM 763 C CA . ALA A 1 92 ? 5.958 -10.270 -6.716 1.00 95.00 92 ALA A CA 1
ATOM 764 C C . ALA A 1 92 ? 6.198 -10.929 -8.081 1.00 95.00 92 ALA A C 1
ATOM 766 O O . ALA A 1 92 ? 7.108 -11.738 -8.199 1.00 95.00 92 ALA A O 1
ATOM 767 N N . GLY A 1 93 ? 5.412 -10.610 -9.119 1.00 93.19 93 GLY A N 1
ATOM 768 C CA . GLY A 1 93 ? 5.655 -11.101 -10.482 1.00 93.19 93 GLY A CA 1
ATOM 769 C C . GLY A 1 93 ? 5.630 -12.629 -10.622 1.00 93.19 93 GLY A C 1
ATOM 770 O O . GLY A 1 93 ? 6.238 -13.164 -11.543 1.00 93.19 93 GLY A O 1
ATOM 771 N N . GLY A 1 94 ? 4.957 -13.330 -9.703 1.00 93.06 94 GLY A N 1
ATOM 772 C CA . GLY A 1 94 ? 4.914 -14.795 -9.639 1.00 93.06 94 GLY A CA 1
ATOM 773 C C . GLY A 1 94 ? 5.985 -15.443 -8.754 1.00 93.06 94 GLY A C 1
ATOM 774 O O . GLY A 1 94 ? 5.937 -16.655 -8.567 1.00 93.06 94 GLY A O 1
ATOM 775 N N . TYR A 1 95 ? 6.909 -14.669 -8.181 1.00 95.50 95 TYR A N 1
ATOM 776 C CA . TYR A 1 95 ? 7.921 -15.165 -7.245 1.00 95.50 95 TYR A CA 1
ATOM 777 C C . TYR A 1 95 ? 7.375 -15.173 -5.816 1.00 95.50 95 TYR A C 1
ATOM 779 O O . TYR A 1 95 ? 7.101 -14.123 -5.233 1.00 95.50 95 TYR A O 1
ATOM 787 N N . GLU A 1 96 ? 7.210 -16.359 -5.235 1.00 93.81 96 GLU A N 1
ATOM 788 C CA . GLU A 1 96 ? 6.625 -16.516 -3.901 1.00 93.81 96 GLU A CA 1
ATOM 789 C C . GLU A 1 96 ? 7.484 -15.863 -2.807 1.00 93.81 96 GLU A C 1
ATOM 791 O O . GLU A 1 96 ? 6.961 -15.324 -1.833 1.00 93.81 96 GLU A O 1
ATOM 796 N N . GLU A 1 97 ? 8.801 -15.821 -2.997 1.00 94.00 97 GLU A N 1
ATOM 797 C CA . GLU A 1 97 ? 9.762 -15.216 -2.077 1.00 94.00 97 GLU A CA 1
ATOM 798 C C . GLU A 1 97 ? 9.575 -13.700 -1.921 1.00 94.00 97 GLU A C 1
ATOM 800 O O . GLU A 1 97 ? 10.067 -13.115 -0.954 1.00 94.00 97 GLU A O 1
ATOM 805 N N . TYR A 1 98 ? 8.883 -13.052 -2.864 1.00 94.19 98 TYR A N 1
ATOM 806 C CA . TYR A 1 98 ? 8.632 -11.609 -2.852 1.00 94.19 98 TYR A CA 1
ATOM 807 C C . TYR A 1 98 ? 7.287 -11.234 -2.219 1.00 94.19 98 TYR A C 1
ATOM 809 O O . TYR A 1 98 ? 7.052 -10.056 -1.947 1.00 94.19 98 TYR A O 1
ATOM 817 N N . ILE A 1 99 ? 6.429 -12.216 -1.932 1.00 95.62 99 ILE A N 1
ATOM 818 C CA . ILE A 1 99 ? 5.141 -12.006 -1.267 1.00 95.62 99 ILE A CA 1
ATOM 819 C C . ILE A 1 99 ? 5.377 -11.593 0.190 1.00 95.62 99 ILE A C 1
ATOM 821 O O . ILE A 1 99 ? 5.892 -12.364 1.003 1.00 95.62 99 ILE A O 1
ATOM 825 N N . SER A 1 100 ? 4.959 -10.379 0.546 1.00 91.94 100 SER A N 1
ATOM 826 C CA . SER A 1 100 ? 5.028 -9.873 1.925 1.00 91.94 100 SER A CA 1
ATOM 827 C C . SER A 1 100 ? 3.743 -10.146 2.717 1.00 91.94 100 SER A C 1
ATOM 829 O O . SER A 1 100 ? 3.778 -10.299 3.938 1.00 91.94 100 SER A O 1
ATOM 831 N N . CYS A 1 101 ? 2.597 -10.215 2.039 1.00 93.19 101 CYS A N 1
ATOM 832 C CA . CYS A 1 101 ? 1.270 -10.406 2.609 1.00 93.19 101 CYS A CA 1
ATOM 833 C C . CYS A 1 101 ? 0.694 -11.779 2.222 1.00 93.19 101 CYS A C 1
ATOM 835 O O . CYS A 1 101 ? -0.061 -11.935 1.252 1.00 93.19 101 CYS A O 1
ATOM 837 N N . ARG A 1 102 ? 1.030 -12.792 3.030 1.00 92.56 102 ARG A N 1
ATOM 838 C CA . ARG A 1 102 ? 0.530 -14.167 2.866 1.00 92.56 102 ARG A CA 1
ATOM 839 C C . ARG A 1 102 ? -0.997 -14.238 2.968 1.00 92.56 102 ARG A C 1
ATOM 841 O O . ARG A 1 102 ? -1.607 -13.533 3.768 1.00 92.56 102 ARG A O 1
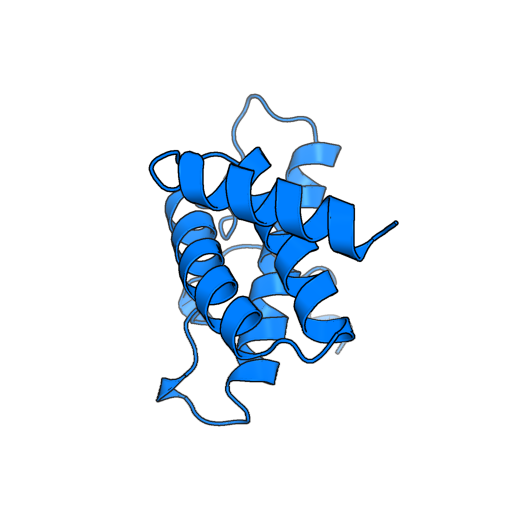ATOM 848 N N . ALA A 1 103 ? -1.605 -15.116 2.167 1.00 92.94 103 ALA A N 1
ATOM 849 C CA . ALA A 1 103 ? -3.059 -15.320 2.124 1.00 92.94 103 ALA A CA 1
ATOM 850 C C . ALA A 1 103 ? -3.640 -15.783 3.461 1.00 92.94 103 ALA A C 1
ATOM 852 O O . ALA A 1 103 ? -4.673 -15.275 3.875 1.00 92.94 103 ALA A O 1
ATOM 853 N N . GLU A 1 104 ? -2.928 -16.651 4.175 1.00 93.31 104 GLU A N 1
ATOM 854 C CA . GLU A 1 104 ? -3.296 -17.109 5.520 1.00 93.31 104 GLU A CA 1
ATOM 855 C C . GLU A 1 104 ? -3.443 -15.973 6.545 1.00 93.31 104 GLU A C 1
ATOM 857 O O . GLU A 1 104 ? -4.136 -16.127 7.547 1.00 93.31 104 GLU A O 1
ATOM 862 N N . ASN A 1 105 ? -2.834 -14.810 6.293 1.00 93.00 105 ASN A N 1
ATOM 863 C CA . ASN A 1 105 ? -2.963 -13.655 7.170 1.00 93.00 105 ASN A CA 1
ATOM 864 C C . ASN A 1 105 ? -4.181 -12.793 6.828 1.00 93.00 105 ASN A C 1
ATOM 866 O O . ASN A 1 105 ? -4.544 -11.945 7.632 1.00 93.00 105 ASN A O 1
ATOM 870 N N . MET A 1 106 ? -4.836 -12.975 5.683 1.00 93.50 106 MET A N 1
ATOM 871 C CA . MET A 1 106 ? -6.029 -12.204 5.332 1.00 93.50 106 MET A CA 1
ATOM 872 C C . MET A 1 106 ? -7.268 -12.857 5.937 1.00 93.50 106 MET A C 1
ATOM 874 O O . MET A 1 106 ? -7.856 -13.762 5.361 1.00 93.50 106 MET A O 1
ATOM 878 N N . GLN A 1 107 ? -7.653 -12.374 7.114 1.00 92.56 107 GLN A N 1
ATOM 879 C CA . GLN A 1 107 ? -8.810 -12.822 7.892 1.00 92.56 107 GLN A CA 1
ATOM 880 C C . GLN A 1 107 ? -10.010 -11.879 7.720 1.00 92.56 107 GLN A C 1
ATOM 882 O O . GLN A 1 107 ? -10.906 -11.862 8.559 1.00 92.56 107 GLN A O 1
ATOM 887 N N . ILE A 1 108 ? -9.990 -11.037 6.681 1.00 90.69 108 ILE A N 1
ATOM 888 C CA . ILE A 1 108 ? -11.140 -10.234 6.269 1.00 90.69 108 ILE A CA 1
ATOM 889 C C . ILE A 1 108 ? -11.889 -10.949 5.156 1.00 90.69 108 ILE A C 1
ATOM 891 O O . ILE A 1 108 ? -11.268 -11.460 4.225 1.00 90.69 108 ILE A O 1
ATOM 895 N N . ALA A 1 109 ? -13.220 -10.935 5.216 1.00 85.38 109 ALA A N 1
ATOM 896 C CA . ALA A 1 109 ? -14.033 -11.446 4.116 1.00 85.38 109 ALA A CA 1
ATOM 897 C C . ALA A 1 109 ? -13.728 -10.732 2.782 1.00 85.38 109 ALA A C 1
ATOM 899 O O . ALA A 1 109 ? -13.435 -9.524 2.749 1.00 85.38 109 ALA A O 1
ATOM 900 N N . LEU A 1 110 ? -13.832 -11.485 1.681 1.00 77.94 110 LEU A N 1
ATOM 901 C CA . LEU A 1 110 ? -13.712 -10.960 0.323 1.00 77.94 110 LEU A CA 1
ATOM 902 C C . LEU A 1 110 ? -14.685 -9.790 0.097 1.00 77.94 110 LEU A C 1
ATOM 904 O O . LEU A 1 110 ? -15.773 -9.758 0.677 1.00 77.94 110 LEU A O 1
ATOM 908 N N . PRO A 1 111 ? -14.329 -8.827 -0.773 1.00 67.19 111 PRO A N 1
ATOM 909 C CA . PRO A 1 111 ? -15.201 -7.697 -1.101 1.00 67.19 11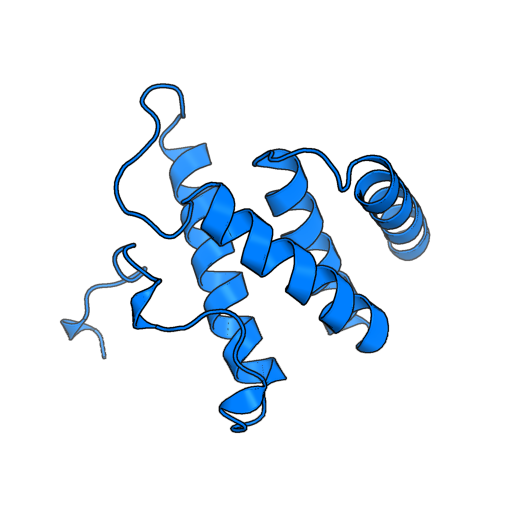1 PRO A CA 1
ATOM 910 C C . PRO A 1 111 ? -16.493 -8.118 -1.830 1.00 67.19 111 PRO A C 1
ATOM 912 O O . PRO A 1 111 ? -17.373 -7.290 -2.059 1.00 67.19 111 PRO A O 1
ATOM 915 N N . CYS A 1 112 ? -16.611 -9.394 -2.196 1.00 64.75 112 CYS A N 1
ATOM 916 C CA . CYS A 1 112 ? -17.762 -10.018 -2.830 1.00 64.75 112 CYS A CA 1
ATOM 917 C C . CYS A 1 112 ? -17.904 -11.474 -2.358 1.00 64.75 112 CYS A C 1
ATOM 919 O O . CYS A 1 112 ? -16.969 -12.062 -1.818 1.00 64.75 112 CYS A O 1
ATOM 921 N N . SER A 1 113 ? -19.093 -12.051 -2.555 1.00 68.19 113 SER A N 1
ATOM 922 C CA . SER A 1 113 ? -19.340 -13.472 -2.283 1.00 68.19 113 SER A CA 1
ATOM 923 C C . SER A 1 113 ? -18.400 -14.353 -3.114 1.00 68.19 113 SER A C 1
ATOM 925 O O . SER A 1 113 ? -18.234 -14.102 -4.305 1.00 68.19 113 SER A O 1
ATOM 927 N N . GLU A 1 114 ? -17.840 -15.407 -2.511 1.00 59.16 114 GLU A N 1
ATOM 928 C CA . GLU A 1 114 ? -17.015 -16.407 -3.213 1.00 59.16 114 GLU A CA 1
ATOM 929 C C . GLU A 1 114 ? -17.743 -17.049 -4.399 1.00 59.16 114 GLU A C 1
ATOM 931 O O . GLU A 1 114 ? -17.116 -17.370 -5.399 1.00 59.16 114 GLU A O 1
ATOM 936 N N . ALA A 1 115 ? -19.073 -17.159 -4.331 1.00 66.56 115 ALA A N 1
ATOM 937 C CA . ALA A 1 115 ? -19.898 -17.700 -5.411 1.00 66.56 115 ALA A CA 1
ATOM 938 C C . ALA A 1 115 ? -19.995 -16.782 -6.648 1.00 66.56 115 ALA A C 1
ATOM 940 O O . ALA A 1 115 ? -20.647 -17.142 -7.624 1.00 66.56 115 ALA A O 1
ATOM 941 N N . ALA A 1 116 ? -19.408 -15.582 -6.603 1.00 58.16 116 ALA A N 1
ATOM 942 C CA . ALA A 1 116 ? -19.377 -14.646 -7.723 1.00 58.16 116 ALA A CA 1
ATOM 943 C C . ALA A 1 116 ? -18.178 -14.855 -8.678 1.00 58.16 116 ALA A C 1
ATOM 945 O O . ALA A 1 116 ? -18.010 -14.041 -9.588 1.00 58.16 116 ALA A O 1
ATOM 946 N N . PHE A 1 117 ? -17.366 -15.903 -8.475 1.00 45.72 117 PHE A N 1
ATOM 947 C CA . PHE A 1 117 ? -16.204 -16.268 -9.297 1.00 45.72 117 PHE A CA 1
ATOM 948 C C . PHE A 1 117 ? -16.333 -17.663 -9.911 1.00 45.72 117 PHE A C 1
ATOM 950 O O . PHE A 1 117 ? -16.821 -18.579 -9.213 1.00 45.72 117 PHE A O 1
#

Organism: Photinus pyrali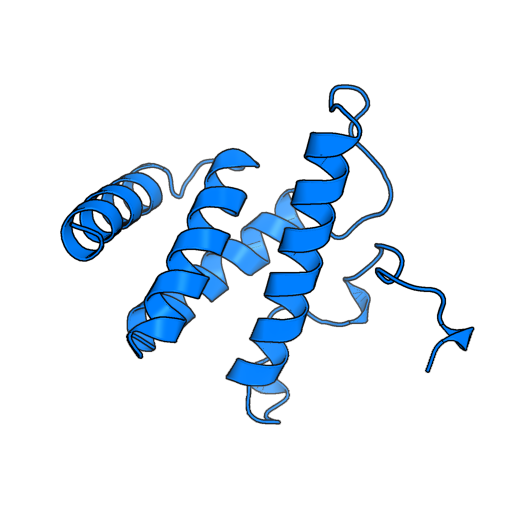s (NCBI:txid7054)

Foldseek 3Di:
DVVVVLVVLVVVLVVCLVDLDPVSLVSLLVSLVVCVVVVVVVVNLVSLLSSLVSCLVNLLLAPDDDPPDDPVSNVVSVVSNVSSQVVQVVSCVPPPVSRPHDPVSRNDDDPDDPVVD